Protein AF-A0A2V5TT07-F1 (afdb_monomer_lite)

Secondary structure (DSSP, 8-state):
------HHHHHHHHHHHHHHSSPPPPPHHHHHHHHS-HHHH-HHHHHHHHHHHHHHHHHHHHHHH-TT---SS-EEEEEEE-SS-EEEEEEEEEEEEEETTEEEEEEEEPTTS-SS--EEEEEEEESSS--EEEEEEEEEEETTEEEEEEE--HHHHHHHTT--TTSPPSEEEEEEES----

Structure (mmCIF, N/CA/C/O backbone):
data_AF-A0A2V5TT07-F1
#
_entry.id   AF-A0A2V5TT07-F1
#
loop_
_atom_site.group_PDB
_atom_site.id
_atom_site.type_symbol
_atom_site.label_atom_id
_atom_site.label_alt_id
_atom_site.label_comp_id
_atom_site.label_asym_id
_atom_site.label_entity_id
_atom_site.label_seq_id
_atom_site.pdbx_PDB_ins_code
_atom_site.Cartn_x
_atom_site.Cartn_y
_atom_site.Cartn_z
_atom_site.occupancy
_atom_site.B_iso_or_equiv
_atom_site.auth_seq_id
_atom_site.auth_comp_id
_atom_site.auth_asym_id
_atom_site.auth_atom_id
_atom_site.pdbx_PDB_model_num
ATOM 1 N N . MET A 1 1 ? 51.203 32.113 -45.662 1.00 35.50 1 MET A N 1
ATOM 2 C CA . MET A 1 1 ? 49.917 32.545 -46.247 1.00 35.50 1 MET A CA 1
ATOM 3 C C . MET A 1 1 ? 48.849 31.567 -45.789 1.00 35.50 1 MET A C 1
ATOM 5 O O . MET A 1 1 ? 48.962 30.394 -46.107 1.00 35.50 1 MET A O 1
ATOM 9 N N . SER A 1 2 ? 47.899 32.011 -44.962 1.00 48.16 2 SER A N 1
ATOM 10 C CA . SER A 1 2 ? 46.804 31.166 -44.467 1.00 48.16 2 SER A CA 1
ATOM 11 C C . SER A 1 2 ? 45.729 31.088 -45.548 1.00 48.16 2 SER A C 1
ATOM 13 O O . SER A 1 2 ? 45.030 32.070 -45.802 1.00 48.16 2 SER A O 1
ATOM 15 N N . THR A 1 3 ? 45.654 29.959 -46.250 1.00 61.66 3 THR A N 1
ATOM 16 C CA . THR A 1 3 ? 44.548 29.651 -47.158 1.00 61.66 3 THR A CA 1
ATOM 17 C C . THR A 1 3 ? 43.282 29.544 -46.318 1.00 61.66 3 THR A C 1
ATOM 19 O O . THR A 1 3 ? 43.115 28.591 -45.558 1.00 61.66 3 THR A O 1
ATOM 22 N N . LYS A 1 4 ? 42.417 30.560 -46.400 1.00 67.00 4 LYS A N 1
ATOM 23 C CA . LYS A 1 4 ? 41.115 30.562 -45.729 1.00 67.00 4 LYS A CA 1
ATOM 24 C C . LYS A 1 4 ? 40.263 29.458 -46.351 1.00 67.00 4 LYS A C 1
ATOM 26 O O . LYS A 1 4 ? 39.730 29.646 -47.439 1.00 67.00 4 LYS A O 1
ATOM 31 N N . ILE A 1 5 ? 40.180 28.312 -45.681 1.00 71.50 5 ILE A N 1
ATOM 32 C CA . ILE A 1 5 ? 39.289 27.228 -46.094 1.00 71.50 5 ILE A CA 1
ATOM 33 C C . ILE A 1 5 ? 37.848 27.725 -45.888 1.00 71.50 5 ILE A C 1
ATOM 35 O O . ILE A 1 5 ? 37.525 28.177 -44.782 1.00 71.50 5 ILE A O 1
ATOM 39 N N . PRO A 1 6 ? 36.988 27.695 -46.920 1.00 84.31 6 PRO A N 1
ATOM 40 C CA . PRO A 1 6 ? 35.584 28.055 -46.795 1.00 84.31 6 PRO A CA 1
ATOM 41 C C . PRO A 1 6 ? 34.903 27.189 -45.732 1.00 84.31 6 PRO A C 1
ATOM 43 O O . PRO A 1 6 ? 35.087 25.973 -45.691 1.00 84.31 6 PRO A O 1
ATOM 46 N N . ILE A 1 7 ? 34.076 27.802 -44.884 1.00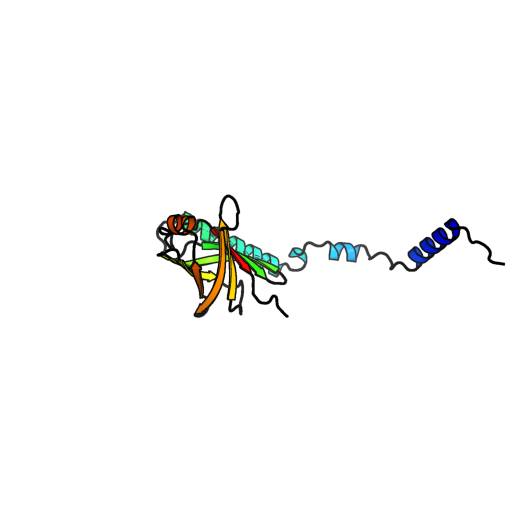 80.12 7 ILE A N 1
ATOM 47 C CA . ILE A 1 7 ? 33.359 27.103 -43.803 1.00 80.12 7 ILE A CA 1
ATOM 48 C C . ILE A 1 7 ? 32.534 25.926 -44.347 1.00 80.12 7 ILE A C 1
ATOM 50 O O . ILE A 1 7 ? 32.465 24.880 -43.710 1.00 80.12 7 ILE A O 1
ATOM 54 N N . GLU A 1 8 ? 31.975 26.046 -45.549 1.00 83.38 8 GLU A N 1
ATOM 55 C CA . GLU A 1 8 ? 31.226 24.968 -46.203 1.00 83.38 8 GLU A CA 1
ATOM 56 C C . GLU A 1 8 ? 32.068 23.721 -46.497 1.00 83.38 8 GLU A C 1
ATOM 58 O O . GLU A 1 8 ? 31.558 22.605 -46.417 1.00 83.38 8 GLU A O 1
ATOM 63 N N . GLU A 1 9 ? 33.349 23.882 -46.831 1.00 83.25 9 GLU A N 1
ATOM 64 C CA . GLU A 1 9 ? 34.254 22.750 -47.058 1.00 83.25 9 GLU A CA 1
ATOM 65 C C . GLU A 1 9 ? 34.639 22.084 -45.735 1.00 83.25 9 GLU A C 1
ATOM 67 O O . GLU A 1 9 ? 34.677 20.857 -45.648 1.00 83.25 9 GLU A O 1
ATOM 72 N N . LEU A 1 10 ? 34.822 22.877 -44.673 1.00 82.56 10 LEU A N 1
ATOM 73 C CA . LEU A 1 10 ? 35.044 22.360 -43.319 1.00 82.56 10 LEU A CA 1
ATOM 74 C C . LEU A 1 10 ? 33.825 21.599 -42.782 1.00 82.56 10 LEU A C 1
ATOM 76 O O . LEU A 1 10 ? 33.984 20.566 -42.129 1.00 82.56 10 LEU A O 1
ATOM 80 N N . LEU A 1 11 ? 32.613 22.085 -43.061 1.00 82.12 11 LEU A N 1
ATOM 81 C CA . LEU A 1 11 ? 31.369 21.414 -42.681 1.00 82.12 11 LEU A CA 1
ATOM 82 C C . LEU A 1 11 ? 31.182 20.107 -43.456 1.00 82.12 11 LEU A C 1
ATOM 84 O O . LEU A 1 11 ? 30.905 19.083 -42.837 1.00 82.12 11 LEU A O 1
ATOM 88 N N . ARG A 1 12 ? 31.417 20.106 -44.775 1.00 86.62 12 ARG A N 1
ATOM 89 C CA . ARG A 1 12 ? 31.370 18.885 -45.598 1.00 86.62 12 ARG A CA 1
ATOM 90 C C . ARG A 1 12 ? 32.372 17.834 -45.126 1.00 86.62 12 ARG A C 1
ATOM 92 O O . ARG A 1 12 ? 32.015 16.669 -44.987 1.00 86.62 12 ARG A O 1
ATOM 99 N N . TRP A 1 13 ? 33.598 18.250 -44.811 1.00 83.25 13 TRP A N 1
ATOM 100 C CA . TRP A 1 13 ? 34.612 17.353 -44.260 1.00 83.25 13 TRP A CA 1
ATOM 101 C C . TRP A 1 13 ? 34.207 16.782 -42.894 1.00 83.25 13 TRP A C 1
ATOM 103 O O . TRP A 1 13 ? 34.366 15.586 -42.656 1.00 83.25 13 TRP A O 1
ATOM 113 N N . ARG A 1 14 ? 33.640 17.610 -42.005 1.00 80.75 14 ARG A N 1
ATOM 114 C CA . ARG A 1 14 ? 33.156 17.157 -40.691 1.00 80.75 14 ARG A CA 1
ATOM 115 C C . ARG A 1 14 ? 32.030 16.135 -40.799 1.00 80.75 14 ARG A C 1
ATOM 117 O O . ARG A 1 14 ? 32.049 15.172 -40.042 1.00 80.75 14 ARG A O 1
ATOM 124 N N . VAL A 1 15 ? 31.085 16.331 -41.717 1.00 85.19 15 VAL A N 1
ATOM 125 C CA . VAL A 1 15 ? 29.976 15.389 -41.938 1.00 85.19 15 VAL A CA 1
ATOM 126 C C . VAL A 1 15 ? 30.499 14.061 -42.473 1.00 85.19 15 VAL A C 1
ATOM 128 O O . VAL A 1 15 ? 30.242 13.032 -41.862 1.00 85.19 15 VAL A O 1
ATOM 131 N N . ALA A 1 16 ? 31.326 14.080 -43.521 1.00 83.88 16 ALA A N 1
ATOM 132 C CA . ALA A 1 16 ? 31.894 12.855 -44.086 1.00 83.88 16 ALA A CA 1
ATOM 133 C C . ALA A 1 16 ? 32.725 12.066 -43.056 1.00 83.88 16 ALA A C 1
ATOM 135 O O . ALA A 1 16 ? 32.676 10.836 -43.000 1.00 83.88 16 ALA A O 1
ATOM 136 N N . LYS A 1 17 ? 33.468 12.775 -42.197 1.00 82.25 17 LYS A N 1
ATOM 137 C CA . LYS A 1 17 ? 34.222 12.155 -41.107 1.00 82.25 17 LYS A CA 1
ATOM 138 C C . LYS A 1 17 ? 33.302 11.560 -40.037 1.00 82.25 17 LYS A C 1
ATOM 140 O O . LYS A 1 17 ? 33.528 10.433 -39.621 1.00 82.25 17 LYS A O 1
ATOM 145 N N . ALA A 1 18 ? 32.247 12.272 -39.645 1.00 78.00 18 ALA A N 1
ATOM 146 C CA . ALA A 1 18 ? 31.260 11.777 -38.686 1.00 78.00 18 ALA A CA 1
ATOM 147 C C . ALA A 1 18 ? 30.495 10.547 -39.205 1.00 78.00 18 ALA A C 1
ATOM 149 O O . ALA A 1 18 ? 30.205 9.646 -38.428 1.00 78.00 18 ALA A O 1
ATOM 150 N N . GLU A 1 19 ? 30.207 10.482 -40.506 1.00 78.00 19 GLU A N 1
ATOM 151 C CA . GLU A 1 19 ? 29.582 9.317 -41.144 1.00 78.00 19 GLU A CA 1
ATOM 152 C C . GLU A 1 19 ? 30.522 8.107 -41.194 1.00 78.00 19 GLU A C 1
ATOM 154 O O . GLU A 1 19 ? 30.081 6.976 -41.011 1.00 78.00 19 GLU A O 1
ATOM 159 N N . THR A 1 20 ? 31.821 8.339 -41.401 1.00 80.06 20 THR A N 1
ATOM 160 C CA . THR A 1 20 ? 32.841 7.275 -41.426 1.00 80.06 20 THR A CA 1
ATOM 161 C 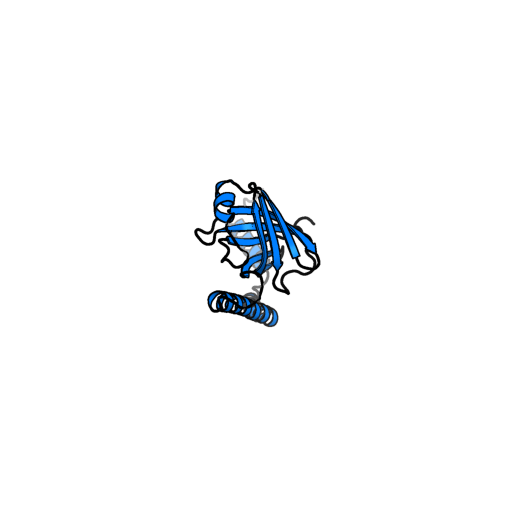C . THR A 1 20 ? 33.150 6.746 -40.023 1.00 80.06 20 THR A C 1
ATOM 163 O O . THR A 1 20 ? 33.367 5.549 -39.848 1.00 80.06 20 THR A O 1
ATOM 166 N N . ASP A 1 21 ? 33.146 7.631 -39.024 1.00 78.31 21 ASP A N 1
ATOM 167 C CA . ASP A 1 21 ? 33.396 7.299 -37.618 1.00 78.31 21 ASP A CA 1
ATOM 168 C C . ASP A 1 21 ? 32.134 6.754 -36.911 1.00 78.31 21 ASP A C 1
ATOM 170 O O . ASP A 1 21 ? 32.204 6.315 -35.758 1.00 78.31 21 ASP A O 1
ATOM 174 N N . ALA A 1 22 ? 30.969 6.771 -37.573 1.00 69.12 22 ALA A N 1
ATOM 175 C CA . ALA A 1 22 ? 29.732 6.254 -37.007 1.00 69.12 22 ALA A CA 1
ATOM 176 C C . ALA A 1 22 ? 29.793 4.721 -36.863 1.00 69.12 22 ALA A C 1
ATOM 178 O O . ALA A 1 22 ? 30.189 4.017 -37.797 1.00 69.12 22 ALA A O 1
ATOM 179 N N . PRO A 1 23 ? 29.363 4.159 -35.717 1.00 73.88 23 PRO A N 1
ATOM 180 C CA . PRO A 1 23 ? 29.245 2.715 -35.587 1.00 73.88 23 PRO A CA 1
ATOM 181 C C . PRO A 1 23 ? 28.252 2.175 -36.631 1.00 73.88 23 PRO A C 1
ATOM 183 O O . PRO A 1 23 ? 27.252 2.836 -36.928 1.00 73.88 23 PRO A O 1
ATOM 186 N N . PRO A 1 24 ? 28.487 0.970 -37.185 1.00 74.31 24 PRO A N 1
ATOM 187 C CA . PRO A 1 24 ? 27.574 0.377 -38.152 1.00 74.31 24 PRO A CA 1
ATOM 188 C C . PRO A 1 24 ? 26.181 0.238 -37.537 1.00 74.31 24 PRO A C 1
ATOM 190 O O . PRO A 1 24 ? 26.048 -0.102 -36.356 1.00 74.31 24 PRO A O 1
ATOM 193 N N . ALA A 1 25 ? 25.147 0.473 -38.350 1.00 68.69 25 ALA A N 1
ATOM 194 C CA . ALA A 1 25 ? 23.768 0.357 -37.897 1.00 68.69 25 AL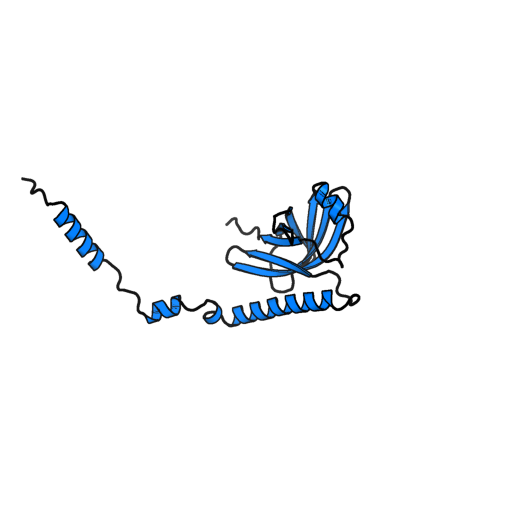A A CA 1
ATOM 195 C C . ALA A 1 25 ? 23.546 -1.019 -37.232 1.00 68.69 25 ALA A C 1
ATOM 197 O O . ALA A 1 25 ? 23.957 -2.048 -37.790 1.00 68.69 25 ALA A O 1
ATOM 198 N N . PRO A 1 26 ? 22.931 -1.068 -36.036 1.00 70.94 26 PRO A N 1
ATOM 199 C CA . PRO A 1 26 ? 22.660 -2.331 -35.368 1.00 70.94 26 PRO A CA 1
ATOM 200 C C . PRO A 1 26 ? 21.807 -3.217 -36.280 1.00 70.94 26 PRO A C 1
ATOM 202 O O . PRO A 1 26 ? 20.886 -2.752 -36.950 1.00 70.94 26 PRO A O 1
ATOM 205 N N . ARG A 1 27 ? 22.127 -4.516 -36.323 1.00 78.81 27 ARG A N 1
ATOM 206 C CA . ARG A 1 27 ? 21.386 -5.486 -37.142 1.00 78.81 27 ARG A CA 1
ATOM 207 C C . ARG A 1 27 ? 19.899 -5.445 -36.780 1.00 78.81 27 ARG A C 1
ATOM 209 O O . ARG A 1 27 ? 19.569 -5.384 -35.599 1.00 78.81 27 ARG A O 1
ATOM 216 N N . ALA A 1 28 ? 19.015 -5.574 -37.772 1.00 74.12 28 ALA A N 1
ATOM 217 C CA . ALA A 1 28 ? 17.563 -5.573 -37.561 1.00 74.12 28 ALA A CA 1
ATOM 218 C C . ALA A 1 28 ? 17.108 -6.582 -36.487 1.00 74.12 28 ALA A C 1
ATOM 220 O O . ALA A 1 28 ? 16.253 -6.261 -35.672 1.00 74.12 28 ALA A O 1
ATOM 221 N N . ALA A 1 29 ? 17.743 -7.757 -36.410 1.00 73.38 29 ALA A N 1
ATOM 222 C CA . ALA A 1 29 ? 17.493 -8.740 -35.352 1.00 73.38 29 ALA A CA 1
ATOM 223 C C . ALA A 1 29 ? 17.769 -8.192 -33.938 1.00 73.38 29 ALA A C 1
ATOM 225 O O . ALA A 1 29 ? 16.982 -8.420 -33.030 1.00 73.38 29 ALA A O 1
ATOM 226 N N . ARG A 1 30 ? 18.835 -7.398 -33.771 1.00 71.06 30 ARG A N 1
ATOM 227 C CA . ARG A 1 30 ? 19.184 -6.755 -32.497 1.00 71.06 30 ARG A CA 1
ATOM 228 C C . ARG A 1 30 ? 18.187 -5.654 -32.131 1.00 71.06 30 ARG A C 1
ATOM 230 O O . ARG A 1 30 ? 17.858 -5.499 -30.965 1.00 71.06 30 ARG A O 1
ATOM 237 N N . LEU A 1 31 ? 17.683 -4.915 -33.121 1.00 74.38 31 LEU A N 1
ATOM 238 C CA . LEU A 1 31 ? 16.614 -3.933 -32.908 1.00 74.38 31 LEU A CA 1
ATOM 239 C C . LEU A 1 31 ? 15.304 -4.611 -32.492 1.00 74.38 31 LEU A C 1
ATOM 241 O O . LEU A 1 31 ? 14.623 -4.110 -31.606 1.00 74.38 31 LEU A O 1
ATOM 245 N N . LEU A 1 32 ? 14.979 -5.761 -33.087 1.00 74.19 32 LEU A N 1
ATOM 246 C CA . LEU A 1 32 ? 13.802 -6.548 -32.720 1.00 74.19 32 LEU A CA 1
ATOM 247 C C . LEU A 1 32 ? 13.924 -7.146 -31.317 1.00 74.19 32 LEU A C 1
ATOM 249 O O . LEU A 1 32 ? 12.956 -7.093 -30.574 1.00 74.19 32 LEU A O 1
ATOM 253 N N . GLU A 1 33 ? 15.092 -7.664 -30.932 1.00 71.88 33 GLU A N 1
ATOM 254 C CA . GLU A 1 33 ? 15.351 -8.135 -29.563 1.00 71.88 33 GLU A CA 1
ATOM 255 C C . GLU A 1 33 ? 15.224 -7.008 -28.532 1.00 71.88 33 GLU A C 1
ATOM 257 O O . GLU A 1 33 ? 14.600 -7.205 -27.495 1.00 71.88 33 GLU A O 1
ATOM 262 N N . MET A 1 34 ? 15.747 -5.815 -28.832 1.00 69.44 34 MET A N 1
ATOM 263 C CA . MET A 1 34 ? 15.610 -4.637 -27.964 1.00 69.44 34 MET A CA 1
ATOM 264 C C . MET A 1 34 ? 14.179 -4.090 -27.901 1.00 69.44 34 MET A C 1
ATOM 266 O O . MET A 1 34 ? 13.822 -3.432 -26.929 1.00 69.44 34 MET A O 1
ATOM 270 N N . ALA A 1 35 ? 13.379 -4.330 -28.941 1.00 74.31 35 ALA A N 1
ATOM 271 C CA . ALA A 1 35 ? 11.989 -3.897 -29.020 1.00 74.31 35 ALA A CA 1
ATOM 272 C C . ALA A 1 35 ? 11.006 -4.934 -28.464 1.00 74.31 35 ALA A C 1
ATOM 274 O O . ALA A 1 35 ? 9.807 -4.646 -28.405 1.00 74.31 35 ALA A O 1
ATOM 275 N N . ARG A 1 36 ? 11.473 -6.132 -28.079 1.00 77.19 36 ARG A N 1
ATOM 276 C CA . ARG A 1 36 ? 10.588 -7.117 -27.464 1.00 77.19 36 ARG A CA 1
ATOM 277 C C . ARG A 1 36 ? 10.031 -6.548 -26.168 1.00 77.19 36 ARG A C 1
ATOM 279 O O . ARG A 1 36 ? 10.792 -6.008 -25.360 1.00 77.19 36 ARG A O 1
ATOM 286 N N . PRO A 1 37 ? 8.720 -6.678 -25.941 1.00 77.12 37 PRO A N 1
ATOM 287 C CA . PRO A 1 37 ? 8.159 -6.330 -24.657 1.00 77.12 37 PRO A CA 1
ATOM 288 C C . PRO A 1 37 ? 8.844 -7.103 -23.533 1.00 77.12 37 PRO A C 1
ATOM 290 O O . PRO A 1 37 ? 9.173 -8.281 -23.683 1.00 77.12 37 PRO A O 1
ATOM 293 N N . TRP A 1 38 ? 9.020 -6.460 -22.381 1.00 78.44 38 TRP A N 1
ATOM 294 C CA . TRP A 1 38 ? 9.729 -7.056 -21.247 1.00 78.44 38 TRP A CA 1
ATOM 295 C C . TRP A 1 38 ? 9.124 -8.400 -20.801 1.00 78.44 38 TRP A C 1
ATOM 297 O O . TRP A 1 38 ? 9.852 -9.278 -20.347 1.00 78.44 38 TRP A O 1
ATOM 307 N N . TRP A 1 39 ? 7.811 -8.595 -20.974 1.00 75.56 39 TRP A N 1
ATOM 308 C CA . TRP A 1 39 ? 7.120 -9.836 -20.612 1.00 75.56 39 TRP A CA 1
ATOM 309 C C . TRP A 1 39 ? 7.473 -11.022 -21.518 1.00 75.56 39 TRP A C 1
ATOM 311 O O . TRP A 1 39 ? 7.342 -12.165 -21.095 1.00 75.56 39 TRP A O 1
ATOM 321 N N . GLU A 1 40 ? 7.946 -10.780 -22.744 1.00 80.75 40 GLU A N 1
ATOM 322 C CA . GLU A 1 40 ? 8.500 -11.831 -23.610 1.00 80.75 40 GLU A CA 1
ATOM 323 C C . GLU A 1 40 ? 9.951 -12.167 -23.246 1.00 80.75 40 GLU A C 1
ATOM 325 O O . GLU A 1 40 ? 10.428 -13.262 -23.540 1.00 80.75 40 GLU A O 1
ATOM 330 N N . ILE A 1 41 ? 10.657 -11.218 -22.625 1.00 80.75 41 ILE A N 1
ATOM 331 C CA . ILE A 1 41 ? 12.038 -11.381 -22.161 1.00 80.75 41 ILE A CA 1
ATOM 332 C C . ILE A 1 41 ? 12.063 -12.139 -20.823 1.00 80.75 41 ILE A C 1
ATOM 334 O O . ILE A 1 41 ? 12.953 -12.960 -20.607 1.00 80.75 41 ILE A O 1
ATOM 338 N N . TRP A 1 42 ? 11.070 -11.910 -19.953 1.00 78.50 42 TRP A N 1
ATOM 339 C CA . TRP A 1 42 ? 10.932 -12.560 -18.642 1.00 78.50 42 TRP A CA 1
ATOM 340 C C . TRP A 1 42 ? 9.506 -13.091 -18.397 1.00 78.50 42 TRP A C 1
ATOM 342 O O . TRP A 1 42 ? 8.753 -12.512 -17.602 1.00 78.50 42 TRP A O 1
ATOM 352 N N . PRO A 1 43 ? 9.116 -14.195 -19.057 1.00 79.88 43 PRO A N 1
ATOM 353 C CA . PRO A 1 43 ? 7.757 -14.727 -18.982 1.00 79.88 43 PRO A CA 1
ATOM 354 C C . PRO A 1 43 ? 7.379 -15.227 -17.583 1.00 79.88 43 PRO A C 1
ATOM 356 O O . PRO A 1 43 ? 6.241 -15.038 -17.161 1.00 79.88 43 PRO A O 1
ATOM 359 N N . GLU A 1 44 ? 8.317 -15.790 -16.817 1.00 77.88 44 GLU A N 1
ATOM 360 C CA . GLU A 1 44 ? 8.054 -16.256 -15.449 1.00 77.88 44 GLU A CA 1
ATOM 361 C C . GLU A 1 44 ? 7.760 -15.082 -14.508 1.00 77.88 44 GLU A C 1
ATOM 363 O O . GLU A 1 44 ? 6.866 -15.161 -13.662 1.00 77.88 44 GLU A O 1
ATOM 368 N N . ARG A 1 45 ? 8.473 -13.957 -14.682 1.00 72.44 45 ARG A N 1
ATOM 369 C CA . ARG A 1 45 ? 8.186 -12.722 -13.938 1.00 72.44 45 ARG A CA 1
ATOM 370 C C . ARG A 1 45 ? 6.795 -12.214 -14.282 1.00 72.44 45 ARG A C 1
ATOM 372 O O . ARG A 1 45 ? 6.015 -11.947 -13.374 1.00 72.44 45 ARG A O 1
ATOM 379 N N . PHE A 1 46 ? 6.465 -12.122 -15.570 1.00 74.62 46 PHE A N 1
ATOM 380 C CA . PHE A 1 46 ? 5.137 -11.697 -16.008 1.00 74.62 46 PHE A CA 1
ATOM 381 C C . PHE A 1 46 ? 4.029 -12.591 -15.436 1.00 74.62 46 PHE A C 1
ATOM 383 O O . PHE A 1 46 ? 3.057 -12.079 -14.885 1.00 74.62 46 PHE A O 1
ATOM 390 N N . GLN A 1 47 ? 4.202 -13.914 -15.480 1.00 76.00 47 GLN A N 1
ATOM 391 C CA . GLN A 1 47 ? 3.251 -14.852 -14.889 1.00 76.00 47 GLN A CA 1
ATOM 392 C C . GLN A 1 47 ? 3.088 -14.624 -13.378 1.00 76.00 47 GLN A C 1
ATOM 394 O O . GLN A 1 47 ? 1.958 -14.549 -12.898 1.00 76.00 47 GLN A O 1
ATOM 399 N N . SER A 1 48 ? 4.183 -14.413 -12.639 1.00 72.94 48 SER A N 1
ATOM 400 C CA . SER A 1 48 ? 4.125 -14.074 -11.209 1.00 72.94 48 SER A CA 1
ATOM 401 C C . SER A 1 48 ? 3.363 -12.770 -10.934 1.00 72.94 48 SER A C 1
ATOM 403 O O . SER A 1 48 ? 2.619 -12.687 -9.955 1.00 72.94 48 SER A O 1
ATOM 405 N N . PHE A 1 49 ? 3.512 -11.750 -11.787 1.00 69.81 49 PHE A N 1
ATOM 406 C CA . PHE A 1 49 ? 2.731 -10.511 -11.690 1.00 69.81 49 PHE A CA 1
ATOM 407 C C . PHE A 1 49 ? 1.240 -10.760 -11.936 1.00 69.81 49 PHE A C 1
ATOM 409 O O . PHE A 1 49 ? 0.405 -10.290 -11.164 1.00 69.81 49 PHE A O 1
ATOM 416 N N . VAL A 1 50 ? 0.898 -11.532 -12.970 1.00 74.50 50 VAL A N 1
ATOM 417 C CA . VAL A 1 50 ? -0.494 -11.867 -13.309 1.00 74.50 50 VAL A CA 1
ATOM 418 C C . VAL A 1 50 ? -1.166 -12.662 -12.188 1.00 74.50 50 VAL A C 1
ATOM 420 O O . VAL A 1 50 ? -2.278 -12.322 -11.786 1.00 74.50 50 VAL A O 1
ATOM 423 N N . GLU A 1 51 ? -0.499 -13.682 -11.645 1.00 74.06 51 GLU A N 1
ATOM 424 C CA . GLU A 1 51 ? -1.015 -14.492 -10.532 1.00 74.06 51 GLU A CA 1
ATOM 425 C C . GLU A 1 51 ? -1.281 -13.635 -9.288 1.00 74.06 51 GLU A C 1
ATOM 427 O O . GLU A 1 51 ? -2.322 -13.765 -8.641 1.00 74.06 51 GLU A O 1
ATOM 432 N N . ARG A 1 52 ? -0.379 -12.696 -8.994 1.00 68.75 52 ARG A N 1
ATOM 433 C CA . ARG A 1 52 ? -0.493 -11.774 -7.859 1.00 68.75 52 ARG A CA 1
ATOM 434 C C . ARG A 1 52 ? -1.634 -10.777 -8.033 1.00 68.75 52 ARG A C 1
ATOM 436 O O . ARG A 1 52 ? -2.455 -10.637 -7.130 1.00 68.75 52 ARG A O 1
ATOM 443 N N . LEU A 1 53 ? -1.737 -10.137 -9.199 1.00 68.88 53 LEU A N 1
ATOM 444 C CA . LEU A 1 53 ? -2.839 -9.224 -9.526 1.00 68.88 53 LEU A CA 1
ATOM 445 C C . LEU A 1 53 ? -4.194 -9.945 -9.507 1.00 68.88 53 LEU A C 1
ATOM 447 O O . LEU A 1 53 ? -5.172 -9.414 -8.976 1.00 68.88 53 LEU A O 1
ATOM 451 N N . GLY A 1 54 ? -4.243 -11.178 -10.016 1.00 65.38 54 GLY A N 1
ATOM 452 C CA . GLY A 1 54 ? -5.417 -12.042 -9.917 1.00 65.38 54 GLY A CA 1
ATOM 453 C C . GLY A 1 54 ? -5.791 -12.344 -8.464 1.00 65.38 54 GLY A C 1
ATOM 454 O O . GLY A 1 54 ? -6.951 -12.192 -8.082 1.00 65.38 54 GLY A O 1
ATOM 455 N N . GLY A 1 55 ? -4.810 -12.689 -7.625 1.00 65.69 55 GLY A N 1
ATOM 456 C CA . GLY A 1 55 ? -5.007 -12.920 -6.191 1.00 65.69 55 GLY A CA 1
ATOM 457 C C . GLY A 1 55 ? -5.588 -11.707 -5.459 1.00 65.69 55 GLY A C 1
ATOM 458 O O . GLY A 1 55 ? -6.502 -11.857 -4.647 1.00 65.69 55 GLY A O 1
ATOM 459 N N . ILE A 1 56 ? -5.130 -10.500 -5.802 1.00 64.75 56 ILE A N 1
ATOM 460 C CA . ILE A 1 56 ? -5.652 -9.241 -5.256 1.00 64.75 56 ILE A CA 1
ATOM 461 C C . ILE A 1 56 ? -7.122 -9.058 -5.647 1.00 64.75 56 ILE A C 1
ATOM 463 O O . ILE A 1 56 ? -7.961 -8.830 -4.775 1.00 64.75 56 ILE A O 1
ATOM 467 N N . GLN A 1 57 ? -7.467 -9.210 -6.930 1.00 61.81 57 GLN A N 1
ATOM 468 C CA . GLN A 1 57 ? -8.853 -9.077 -7.400 1.00 61.81 57 GLN A CA 1
ATOM 469 C C . GLN A 1 57 ? -9.790 -10.096 -6.747 1.00 61.81 57 GLN A C 1
ATOM 471 O O . GLN A 1 57 ? -10.905 -9.748 -6.361 1.00 61.81 57 GLN A O 1
ATOM 476 N N . VAL A 1 58 ? -9.330 -11.335 -6.569 1.00 61.69 58 VAL A N 1
ATOM 477 C CA . VAL A 1 58 ? -10.079 -12.390 -5.880 1.00 61.69 58 VAL A CA 1
ATOM 478 C C . VAL A 1 58 ? -10.261 -12.046 -4.398 1.00 61.69 58 VAL A C 1
ATOM 480 O O . VAL A 1 58 ? -11.375 -12.139 -3.885 1.00 61.69 58 VAL A O 1
ATOM 483 N N . ALA A 1 59 ? -9.217 -11.571 -3.712 1.00 59.84 59 ALA A N 1
ATOM 484 C CA . ALA A 1 59 ? -9.308 -11.135 -2.318 1.00 59.84 59 ALA A CA 1
ATOM 485 C C . ALA A 1 59 ? -10.285 -9.959 -2.135 1.00 59.84 59 ALA A C 1
ATOM 487 O O . ALA A 1 59 ? -11.079 -9.975 -1.194 1.00 59.84 59 ALA A O 1
ATOM 488 N N . TYR A 1 60 ? -10.278 -8.981 -3.047 1.00 59.94 60 TYR A N 1
ATOM 489 C CA . TYR A 1 60 ? -11.271 -7.901 -3.080 1.00 59.94 60 TYR A CA 1
ATOM 490 C C . TYR A 1 60 ? -12.681 -8.416 -3.358 1.00 59.94 60 TYR A C 1
ATOM 492 O O . TYR A 1 60 ? -13.617 -8.025 -2.665 1.00 59.94 60 TYR A O 1
ATOM 500 N N . GLY A 1 61 ? -12.839 -9.297 -4.348 1.00 57.75 61 GLY A N 1
ATOM 501 C CA . GLY A 1 61 ? -14.123 -9.890 -4.708 1.00 57.75 61 GLY A CA 1
ATOM 502 C C . GLY A 1 61 ? -14.751 -10.647 -3.540 1.00 57.75 61 GLY A C 1
ATOM 503 O O . GLY A 1 61 ? -15.917 -10.426 -3.230 1.00 57.75 61 GLY A O 1
ATOM 504 N N . HIS A 1 62 ? -13.967 -11.460 -2.828 1.00 56.75 62 HIS A N 1
ATOM 505 C CA . HIS A 1 62 ? -14.434 -12.163 -1.632 1.00 56.75 62 HIS A CA 1
ATOM 506 C C . HIS A 1 62 ? -14.743 -11.216 -0.467 1.00 56.75 62 HIS A C 1
ATOM 508 O O . HIS A 1 62 ? -15.781 -11.379 0.170 1.00 56.75 62 HIS A O 1
ATOM 514 N N . ALA A 1 63 ? -13.908 -10.200 -0.217 1.00 56.84 63 ALA A N 1
ATOM 515 C CA . ALA A 1 63 ? -14.177 -9.198 0.821 1.00 56.84 63 ALA A CA 1
ATOM 516 C C . ALA A 1 63 ? -15.468 -8.399 0.554 1.00 56.84 63 ALA A C 1
ATOM 518 O O . ALA A 1 63 ? -16.156 -8.005 1.491 1.00 56.84 63 ALA A O 1
ATOM 519 N N . MET A 1 64 ? -15.816 -8.178 -0.717 1.00 58.91 64 MET A N 1
ATOM 520 C CA . MET A 1 64 ? -17.061 -7.515 -1.119 1.00 58.91 64 MET A CA 1
ATOM 521 C C . MET A 1 64 ? -18.279 -8.454 -1.106 1.00 58.91 64 MET A C 1
ATOM 523 O O . MET A 1 64 ? -19.397 -7.986 -0.899 1.00 58.91 64 MET A O 1
ATOM 527 N N . ALA A 1 65 ? -18.087 -9.753 -1.359 1.00 58.59 65 ALA A N 1
ATOM 528 C CA . ALA A 1 65 ? -19.171 -10.722 -1.528 1.00 58.59 65 ALA A CA 1
ATOM 529 C C . ALA A 1 65 ? -19.610 -11.417 -0.227 1.00 58.59 65 ALA A C 1
ATOM 531 O O . ALA A 1 65 ? -20.762 -11.842 -0.138 1.00 58.59 65 ALA A O 1
ATOM 532 N N . GLU A 1 66 ? -18.736 -11.534 0.779 1.00 52.66 66 GLU A N 1
ATOM 533 C CA . GLU A 1 66 ? -19.037 -12.265 2.015 1.00 52.66 66 GLU A CA 1
ATOM 534 C C . GLU A 1 66 ? -18.905 -11.386 3.273 1.00 52.66 66 GLU A C 1
ATOM 536 O O . GLU A 1 66 ? -17.800 -11.194 3.781 1.00 52.66 66 GLU A O 1
ATOM 541 N N . PRO A 1 67 ? -20.024 -10.914 3.859 1.00 50.75 67 PRO A N 1
ATOM 542 C CA . PRO A 1 67 ? -20.023 -10.054 5.049 1.00 50.75 67 PRO A CA 1
ATOM 543 C C . PRO A 1 67 ? -19.547 -10.706 6.366 1.00 50.75 67 PRO A C 1
ATOM 545 O O . PRO A 1 67 ? -19.835 -10.168 7.433 1.00 50.75 67 PRO A O 1
ATOM 548 N N . GLY A 1 68 ? -18.884 -11.868 6.352 1.00 51.97 68 GLY A N 1
ATOM 549 C CA . GLY A 1 68 ? -18.687 -12.640 7.587 1.00 51.97 68 GLY A CA 1
ATOM 550 C C . GLY A 1 68 ? -17.578 -13.690 7.633 1.00 51.97 68 GLY A C 1
ATOM 551 O O . GLY A 1 68 ? -17.479 -14.363 8.658 1.00 51.97 68 GLY A O 1
ATOM 552 N N . GLN A 1 69 ? -16.740 -13.862 6.603 1.00 47.47 69 GLN A N 1
ATOM 553 C CA . GLN A 1 69 ? -15.647 -14.841 6.678 1.00 47.47 69 GLN A CA 1
ATOM 554 C C . GLN A 1 69 ? -14.338 -14.261 7.231 1.00 47.47 69 GLN A C 1
ATOM 556 O O . GLN A 1 69 ? -13.839 -13.214 6.826 1.00 47.47 69 GLN A O 1
ATOM 561 N N . ALA A 1 70 ? -13.792 -15.009 8.190 1.00 45.75 70 ALA A N 1
ATOM 562 C CA . ALA A 1 70 ? -12.697 -14.688 9.092 1.00 45.75 70 ALA A CA 1
ATOM 563 C C . ALA A 1 70 ? -11.317 -14.616 8.414 1.00 45.75 70 ALA A C 1
ATOM 565 O O . ALA A 1 70 ? -10.458 -15.475 8.607 1.00 45.75 70 ALA A O 1
ATOM 566 N N . ARG A 1 71 ? -11.068 -13.547 7.659 1.00 53.75 71 ARG A N 1
ATOM 567 C CA . ARG A 1 71 ? -9.713 -13.020 7.458 1.00 53.75 71 ARG A CA 1
ATOM 568 C C . ARG A 1 71 ? -9.715 -11.592 7.988 1.00 53.75 71 ARG A C 1
ATOM 570 O O . ARG A 1 71 ? -10.422 -10.738 7.468 1.00 53.75 71 ARG A O 1
ATOM 577 N N . THR A 1 72 ? -9.007 -11.348 9.086 1.00 57.66 72 THR A N 1
ATOM 578 C CA . THR A 1 72 ? -8.942 -10.021 9.711 1.00 57.66 72 THR A CA 1
ATOM 579 C C . THR A 1 72 ? -8.261 -9.037 8.760 1.00 57.66 72 THR A C 1
ATOM 581 O O . THR A 1 72 ? -7.112 -9.261 8.384 1.00 57.66 72 THR A O 1
ATOM 584 N N . GLY A 1 73 ? -8.967 -7.968 8.380 1.00 62.62 73 GLY A N 1
ATOM 585 C CA . GLY A 1 73 ? -8.427 -6.887 7.550 1.00 62.62 73 GLY A CA 1
ATOM 586 C C . GLY A 1 73 ? -8.978 -6.839 6.138 1.00 62.62 73 GLY A C 1
ATOM 587 O O . GLY A 1 73 ? -8.763 -7.763 5.352 1.00 62.62 73 GLY A O 1
ATOM 588 N N . HIS A 1 74 ? -9.621 -5.725 5.784 1.00 70.81 74 HIS A N 1
ATOM 589 C CA . HIS A 1 74 ? -9.911 -5.423 4.388 1.00 70.81 74 HIS A CA 1
ATOM 590 C C . HIS A 1 74 ? -8.584 -5.236 3.626 1.00 70.81 74 HIS A C 1
ATOM 592 O O . HIS A 1 74 ? -7.719 -4.495 4.107 1.00 70.81 74 HIS A O 1
ATOM 598 N N . PRO A 1 75 ? -8.385 -5.876 2.456 1.00 78.69 75 PRO A N 1
ATOM 599 C CA . PRO A 1 75 ? -7.188 -5.636 1.659 1.00 78.69 75 PRO A CA 1
ATOM 600 C C . PRO A 1 75 ? -7.144 -4.170 1.212 1.00 78.69 75 PRO A C 1
ATOM 602 O O . PRO A 1 75 ? -8.169 -3.593 0.825 1.00 78.69 75 PRO A O 1
ATOM 605 N N . VAL A 1 76 ? -5.961 -3.562 1.248 1.00 82.31 76 VAL A N 1
ATOM 606 C CA . VAL A 1 76 ? -5.719 -2.173 0.828 1.00 82.31 76 VAL A CA 1
ATOM 607 C C . VAL A 1 76 ? -4.759 -2.167 -0.359 1.00 82.31 76 VAL A C 1
ATOM 609 O O . VAL A 1 76 ? -3.694 -2.786 -0.251 1.00 82.31 76 VAL A O 1
ATOM 612 N N . PRO A 1 77 ? -5.080 -1.478 -1.474 1.00 81.69 77 PRO A N 1
ATOM 613 C CA . PRO A 1 77 ? -4.213 -1.482 -2.640 1.00 81.69 77 PRO A CA 1
ATOM 614 C C . PRO A 1 77 ? -2.912 -0.792 -2.266 1.00 81.69 77 PRO A C 1
ATOM 616 O O . PRO A 1 77 ? -2.923 0.233 -1.577 1.00 81.69 77 PRO A O 1
ATOM 619 N N . THR A 1 78 ? -1.796 -1.376 -2.675 1.00 83.12 78 THR A N 1
ATOM 620 C CA . THR A 1 78 ? -0.482 -0.905 -2.259 1.00 83.12 78 THR A CA 1
ATOM 621 C C . THR A 1 78 ? 0.494 -0.953 -3.419 1.00 83.12 78 THR A C 1
ATOM 623 O O . THR A 1 78 ? 0.633 -1.982 -4.068 1.00 83.12 78 THR A O 1
ATOM 626 N N . LEU A 1 79 ? 1.187 0.154 -3.658 1.00 81.88 79 LEU A N 1
ATOM 627 C CA . LEU A 1 79 ? 2.328 0.209 -4.562 1.00 81.88 79 LEU A CA 1
ATOM 628 C C . LEU A 1 79 ? 3.606 0.220 -3.726 1.00 81.88 79 LEU A C 1
ATOM 630 O O . LEU A 1 79 ? 3.734 1.036 -2.817 1.00 81.88 79 LEU A O 1
ATOM 634 N N . ILE A 1 80 ? 4.550 -0.658 -4.032 1.00 84.31 80 ILE A N 1
ATOM 635 C CA . ILE A 1 80 ? 5.893 -0.629 -3.459 1.00 84.31 80 ILE A CA 1
ATOM 636 C C . ILE A 1 80 ? 6.841 -0.092 -4.522 1.00 84.31 80 ILE A C 1
ATOM 638 O O . ILE A 1 80 ? 6.926 -0.638 -5.616 1.00 84.31 80 ILE A O 1
ATOM 642 N N . VAL A 1 81 ? 7.553 0.975 -4.195 1.00 81.31 81 VAL A N 1
ATOM 643 C CA . VAL A 1 81 ? 8.561 1.596 -5.048 1.00 81.31 81 VAL A CA 1
ATOM 644 C C . VAL A 1 81 ? 9.931 1.240 -4.478 1.00 81.31 81 VAL A C 1
ATOM 646 O O . VAL A 1 81 ? 10.314 1.699 -3.397 1.00 81.31 81 VAL A O 1
ATOM 649 N N . CYS A 1 82 ? 10.660 0.392 -5.199 1.00 73.25 82 CYS A N 1
ATOM 650 C CA . CYS A 1 82 ? 12.054 0.056 -4.927 1.00 73.25 82 CYS A CA 1
ATOM 651 C C . CYS A 1 82 ? 12.961 0.707 -5.982 1.00 73.25 82 CYS A C 1
ATOM 653 O O . CYS A 1 82 ? 12.508 1.043 -7.072 1.00 73.25 82 CYS A O 1
ATOM 655 N N . ALA A 1 83 ? 14.261 0.829 -5.692 1.00 65.56 83 ALA A N 1
ATOM 656 C CA . ALA A 1 83 ? 15.230 1.529 -6.547 1.00 65.56 83 ALA A CA 1
ATOM 657 C C . ALA A 1 83 ? 15.279 1.056 -8.018 1.00 65.56 83 ALA A C 1
ATOM 659 O O . ALA A 1 83 ? 15.729 1.795 -8.890 1.00 65.56 83 ALA A O 1
ATOM 660 N N . VAL A 1 84 ? 14.844 -0.176 -8.303 1.00 66.00 84 VAL A N 1
ATOM 661 C CA . VAL A 1 84 ? 14.940 -0.792 -9.637 1.00 66.00 84 VAL A CA 1
ATOM 662 C C . VAL A 1 84 ? 13.568 -1.136 -10.228 1.00 66.00 84 VAL A C 1
ATOM 664 O O . VAL A 1 84 ? 13.451 -1.263 -11.444 1.00 66.00 84 VAL A O 1
ATOM 667 N N . GLU A 1 85 ? 12.528 -1.285 -9.401 1.00 71.31 85 GLU A N 1
ATOM 668 C CA . GLU A 1 85 ? 11.217 -1.788 -9.829 1.00 71.31 85 GLU A CA 1
ATOM 669 C C . GLU A 1 85 ? 10.077 -1.182 -8.992 1.00 71.31 85 GLU A C 1
ATOM 671 O O . GLU A 1 85 ? 10.199 -0.985 -7.780 1.00 71.31 85 GLU A O 1
ATOM 676 N N . GLU A 1 86 ? 8.947 -0.928 -9.654 1.00 78.19 86 GLU A N 1
ATOM 677 C CA . GLU A 1 86 ? 7.661 -0.644 -9.020 1.00 78.19 86 GLU A CA 1
ATOM 678 C C . GLU A 1 86 ? 6.831 -1.929 -8.966 1.00 78.19 86 GLU A C 1
ATOM 680 O O . GLU A 1 86 ? 6.731 -2.670 -9.948 1.00 78.19 86 GLU A O 1
ATOM 685 N N . LEU A 1 87 ? 6.236 -2.202 -7.809 1.00 79.44 87 LEU A N 1
ATOM 686 C CA . LEU A 1 87 ? 5.528 -3.439 -7.531 1.00 79.44 87 LEU A CA 1
ATOM 687 C C . LEU A 1 87 ? 4.136 -3.163 -6.963 1.00 79.44 87 LEU A C 1
ATOM 689 O O . LEU A 1 87 ? 3.985 -2.743 -5.816 1.00 79.44 87 LEU A O 1
ATOM 693 N N . GLU A 1 88 ? 3.106 -3.474 -7.745 1.00 82.25 88 GLU A N 1
ATOM 694 C CA . GLU A 1 88 ? 1.719 -3.449 -7.279 1.00 82.25 88 GLU A CA 1
ATOM 695 C C . GLU A 1 88 ? 1.389 -4.696 -6.442 1.00 82.25 88 GLU A C 1
ATOM 697 O O . GLU A 1 88 ? 1.678 -5.836 -6.818 1.00 82.25 88 GLU A O 1
ATOM 702 N N . THR A 1 89 ? 0.781 -4.474 -5.278 1.00 82.81 89 THR A N 1
ATOM 703 C CA . THR A 1 89 ? 0.392 -5.502 -4.310 1.00 82.81 89 THR A CA 1
ATOM 704 C C . THR A 1 89 ? -0.815 -5.054 -3.464 1.00 82.81 89 THR A C 1
ATOM 706 O O . THR A 1 89 ? -1.466 -4.043 -3.740 1.00 82.81 89 THR A O 1
ATOM 709 N N . SER A 1 90 ? -1.140 -5.808 -2.414 1.00 83.38 90 SER A N 1
ATOM 710 C CA . SER A 1 90 ? -2.059 -5.381 -1.362 1.00 83.38 90 SER A CA 1
ATOM 711 C C . SER A 1 90 ? -1.438 -5.547 0.024 1.00 83.38 90 SER A C 1
ATOM 713 O O . SER A 1 90 ? -0.556 -6.384 0.228 1.00 83.38 90 SER A O 1
ATOM 715 N N . VAL A 1 91 ? -1.908 -4.750 0.982 1.00 87.06 91 VAL A N 1
ATOM 716 C CA . VAL A 1 91 ? -1.648 -4.986 2.406 1.00 87.06 91 VAL A CA 1
ATOM 717 C C . VAL A 1 91 ? -2.917 -5.421 3.111 1.00 87.06 91 VAL A C 1
ATOM 719 O O . VAL A 1 91 ? -4.022 -5.002 2.760 1.00 87.06 91 VAL A O 1
ATOM 722 N N . ARG A 1 92 ? -2.754 -6.225 4.157 1.00 86.06 92 ARG A N 1
ATOM 723 C CA . ARG A 1 92 ? -3.816 -6.538 5.110 1.00 86.06 92 ARG A CA 1
ATOM 724 C C . ARG A 1 92 ? -3.652 -5.637 6.317 1.00 86.06 92 ARG A C 1
ATOM 726 O O . ARG A 1 92 ? -2.652 -5.735 7.023 1.00 86.06 92 ARG A O 1
ATOM 733 N N . VAL A 1 93 ? -4.625 -4.763 6.557 1.00 88.69 93 VAL A N 1
ATOM 734 C CA . VAL A 1 93 ? -4.673 -3.991 7.803 1.00 88.69 93 VAL A CA 1
ATOM 735 C C . VAL A 1 93 ? -5.029 -4.950 8.932 1.00 88.69 93 VAL A C 1
ATOM 737 O O . VAL A 1 93 ? -6.056 -5.611 8.882 1.00 88.69 93 VAL A O 1
ATOM 740 N N . LEU A 1 94 ? -4.180 -5.037 9.947 1.00 88.19 94 LEU A N 1
ATOM 741 C CA . LEU A 1 94 ? -4.389 -5.890 11.118 1.00 88.19 94 LEU A CA 1
ATOM 742 C C . LEU A 1 94 ? -4.997 -5.098 12.275 1.00 88.19 94 LEU A C 1
ATOM 744 O O . LEU A 1 94 ? -5.769 -5.622 13.074 1.00 88.19 94 LEU A O 1
ATOM 748 N N . TYR A 1 95 ? -4.654 -3.815 12.355 1.00 90.44 95 TYR A N 1
ATOM 749 C CA . TYR A 1 95 ? -5.107 -2.914 13.400 1.00 90.44 95 TYR A CA 1
ATOM 750 C C . TYR A 1 95 ? -5.120 -1.485 12.874 1.00 90.44 95 TYR A C 1
ATOM 752 O O . TYR A 1 95 ? -4.154 -1.051 12.252 1.00 90.44 95 TYR A O 1
ATOM 760 N N . ILE A 1 96 ? -6.190 -0.751 13.163 1.00 93.12 96 ILE A N 1
ATOM 761 C CA . ILE A 1 96 ? -6.279 0.691 12.961 1.00 93.12 96 ILE A CA 1
ATOM 762 C C . ILE A 1 96 ? -6.923 1.298 14.201 1.00 93.12 96 ILE A C 1
ATOM 764 O O . ILE A 1 96 ? -7.927 0.792 14.703 1.00 93.12 96 ILE A O 1
ATOM 768 N N . ASN A 1 97 ? -6.323 2.360 14.720 1.00 94.00 97 ASN A N 1
ATOM 769 C CA . ASN A 1 97 ? -6.900 3.160 15.783 1.00 94.00 97 ASN A CA 1
ATOM 770 C C . ASN A 1 97 ? -6.496 4.612 15.581 1.00 94.00 97 ASN A C 1
ATOM 772 O O . ASN A 1 97 ? -5.311 4.915 15.434 1.00 94.00 97 ASN A O 1
ATOM 776 N N . VAL A 1 98 ? -7.487 5.492 15.606 1.00 94.75 98 VAL A N 1
ATOM 777 C CA . VAL A 1 98 ? -7.291 6.932 15.546 1.00 94.75 98 VAL A CA 1
ATOM 778 C C . VAL A 1 98 ? -7.868 7.520 16.820 1.00 94.75 98 VAL A C 1
ATOM 780 O O . VAL A 1 98 ? -9.069 7.432 17.052 1.00 94.75 98 VAL A O 1
ATOM 783 N N . ARG A 1 99 ? -7.000 8.058 17.678 1.00 92.94 99 ARG A N 1
ATOM 784 C CA . ARG A 1 99 ? -7.377 8.716 18.937 1.00 92.94 99 ARG A CA 1
ATOM 785 C C . ARG A 1 99 ? -6.431 9.861 19.217 1.00 92.94 99 ARG A C 1
ATOM 787 O O . ARG A 1 99 ? -5.251 9.764 18.892 1.00 92.94 99 ARG A O 1
ATOM 794 N N . ASP A 1 100 ? -6.957 10.919 19.824 1.00 91.88 100 ASP A N 1
ATOM 795 C CA . ASP A 1 100 ? -6.175 12.084 20.251 1.00 91.88 100 ASP A CA 1
ATOM 796 C C . ASP A 1 100 ? -5.326 12.677 19.109 1.00 91.88 100 ASP A C 1
ATOM 798 O O . ASP A 1 100 ? -4.171 13.049 19.296 1.00 91.88 100 ASP A O 1
ATOM 802 N N . GLY A 1 101 ? -5.876 12.690 17.888 1.00 92.31 101 GLY A N 1
ATOM 803 C CA . GLY A 1 101 ? -5.174 13.181 16.701 1.00 92.31 101 GLY A CA 1
ATOM 804 C C . GLY A 1 101 ? -4.015 12.300 16.225 1.00 92.31 101 GLY A C 1
ATOM 805 O O . GLY A 1 101 ? -3.230 12.749 15.402 1.00 92.31 101 GLY A O 1
ATOM 806 N N . ARG A 1 102 ? -3.877 11.055 16.700 1.00 96.06 102 ARG A N 1
ATOM 807 C CA . ARG A 1 102 ? -2.814 10.129 16.273 1.00 96.06 102 ARG A CA 1
ATOM 808 C C . ARG A 1 102 ? -3.372 8.884 15.608 1.00 96.06 102 ARG A C 1
ATOM 810 O O . ARG A 1 102 ? -4.305 8.265 16.116 1.00 96.06 102 ARG A O 1
ATOM 817 N N . LEU A 1 103 ? -2.750 8.493 14.500 1.00 96.00 103 LEU A N 1
ATOM 818 C CA . LEU A 1 103 ? -2.970 7.221 13.826 1.00 96.00 103 LEU A CA 1
ATOM 819 C C . LEU A 1 103 ? -2.004 6.179 14.376 1.00 96.00 103 LEU A C 1
ATOM 821 O O . LEU A 1 103 ? -0.793 6.372 14.331 1.00 96.00 103 LEU A O 1
ATOM 825 N N . ARG A 1 104 ? -2.546 5.039 14.803 1.00 95.75 104 ARG A N 1
ATOM 826 C CA . ARG A 1 104 ? -1.794 3.801 15.013 1.00 95.75 104 ARG A CA 1
ATOM 827 C C . ARG A 1 104 ? -2.318 2.742 14.059 1.00 95.75 104 ARG A C 1
ATOM 829 O O . ARG A 1 104 ? -3.453 2.289 14.207 1.00 95.75 104 ARG A O 1
ATOM 836 N N . LEU A 1 105 ? -1.495 2.352 13.095 1.00 94.62 105 LEU A N 1
ATOM 837 C CA . LEU A 1 105 ? -1.828 1.369 12.069 1.00 94.62 105 LEU A CA 1
ATOM 838 C C . LEU A 1 105 ? -0.831 0.209 12.131 1.00 94.62 105 LEU A C 1
ATOM 840 O O . LEU A 1 105 ? 0.373 0.438 12.218 1.00 94.62 105 LEU A O 1
ATOM 844 N N . ARG A 1 106 ? -1.328 -1.028 12.059 1.00 93.12 106 ARG A N 1
ATOM 845 C CA . ARG A 1 106 ? -0.510 -2.223 11.813 1.00 93.12 106 ARG A CA 1
ATOM 846 C C . ARG A 1 106 ? -1.006 -2.917 10.565 1.00 93.12 106 ARG A C 1
ATOM 848 O O . ARG A 1 106 ? -2.217 -3.093 10.408 1.00 93.12 106 ARG A O 1
ATOM 855 N N . PHE A 1 107 ? -0.091 -3.330 9.705 1.00 91.38 107 PHE A N 1
ATOM 856 C CA . PHE A 1 107 ? -0.433 -4.039 8.482 1.00 91.38 107 PHE A CA 1
ATOM 857 C C . PHE A 1 107 ? 0.636 -5.062 8.103 1.00 91.38 107 PHE A C 1
ATOM 859 O O . PHE A 1 107 ? 1.782 -4.980 8.538 1.00 91.38 107 PHE A O 1
ATOM 866 N N . GLN A 1 108 ? 0.242 -6.014 7.265 1.00 88.25 108 GLN A N 1
ATOM 867 C CA . GLN A 1 108 ? 1.117 -7.033 6.697 1.00 88.25 108 GLN A CA 1
ATOM 868 C C . GLN A 1 108 ? 1.084 -6.933 5.170 1.00 88.25 108 GLN A C 1
ATOM 870 O O . GLN A 1 108 ? 0.011 -6.769 4.583 1.00 88.25 108 GLN A O 1
ATOM 875 N N . LEU A 1 109 ? 2.249 -7.019 4.528 1.00 84.69 109 LEU A N 1
ATOM 876 C CA . LEU A 1 109 ? 2.358 -7.108 3.068 1.00 84.69 109 LEU A CA 1
ATOM 877 C C . LEU A 1 109 ? 1.962 -8.514 2.609 1.00 84.69 109 LEU A C 1
ATOM 879 O O . LEU A 1 109 ? 2.342 -9.494 3.251 1.00 84.69 109 LEU A O 1
ATOM 883 N N . ASP A 1 110 ? 1.221 -8.630 1.503 1.00 74.62 110 ASP A N 1
ATOM 884 C CA . ASP A 1 110 ? 0.934 -9.954 0.946 1.00 74.62 110 ASP A CA 1
ATOM 885 C C . ASP A 1 110 ? 2.240 -10.632 0.487 1.00 74.62 110 ASP A C 1
ATOM 887 O O . ASP A 1 110 ? 3.141 -9.989 -0.070 1.00 74.62 110 ASP A O 1
ATOM 891 N N . ALA A 1 111 ? 2.370 -11.922 0.806 1.00 57.44 111 ALA A N 1
ATOM 892 C CA . ALA A 1 111 ? 3.640 -12.643 0.798 1.00 57.44 111 ALA A CA 1
ATOM 893 C C . ALA A 1 111 ? 4.333 -12.599 -0.579 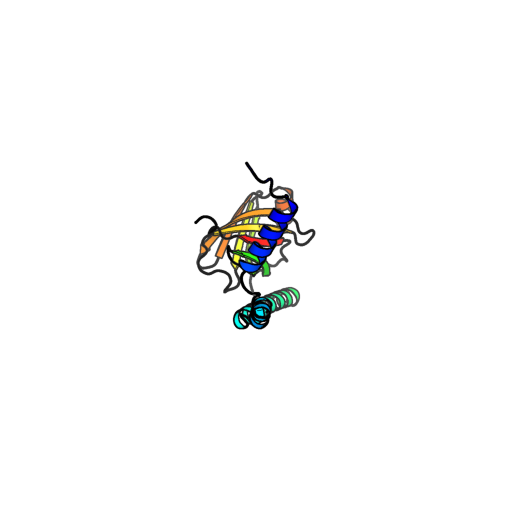1.00 57.44 111 ALA A C 1
ATOM 895 O O . ALA A 1 111 ? 3.741 -12.939 -1.600 1.00 57.44 111 ALA A O 1
ATOM 896 N N . GLY A 1 112 ? 5.613 -12.210 -0.592 1.00 60.97 112 GLY A N 1
ATOM 897 C CA . GLY A 1 112 ? 6.469 -12.221 -1.788 1.00 60.97 112 GLY A CA 1
ATOM 898 C C . GLY A 1 112 ? 6.842 -10.848 -2.347 1.00 60.97 112 GLY A C 1
ATOM 899 O O . GLY A 1 112 ? 7.547 -10.784 -3.350 1.00 60.97 112 GLY A O 1
ATOM 900 N N . ALA A 1 113 ? 6.390 -9.758 -1.720 1.00 57.16 113 ALA A N 1
ATOM 901 C CA . ALA A 1 113 ? 6.650 -8.417 -2.230 1.00 57.16 113 ALA A CA 1
ATOM 902 C C . ALA A 1 113 ? 8.013 -7.840 -1.806 1.00 57.16 113 ALA A C 1
ATOM 904 O O . ALA A 1 113 ? 8.689 -7.253 -2.642 1.00 57.16 113 ALA A O 1
ATOM 905 N N . VAL A 1 114 ? 8.442 -8.023 -0.551 1.00 60.31 114 VAL A N 1
ATOM 906 C CA . VAL A 1 114 ? 9.734 -7.517 -0.058 1.00 60.31 114 VAL A CA 1
ATOM 907 C C . VAL A 1 114 ? 10.209 -8.396 1.099 1.00 60.31 114 VAL A C 1
ATOM 909 O O . VAL A 1 114 ? 9.639 -8.355 2.185 1.00 60.31 114 VAL A O 1
ATOM 912 N N . GLN A 1 115 ? 11.219 -9.231 0.863 1.00 57.69 115 GLN A N 1
ATOM 913 C CA . GLN A 1 115 ? 12.000 -9.834 1.945 1.00 57.69 115 GLN A CA 1
ATOM 914 C C . GLN A 1 115 ? 13.122 -8.836 2.289 1.00 57.69 115 GLN A C 1
ATOM 916 O O . GLN A 1 115 ? 13.691 -8.226 1.386 1.00 57.69 115 GLN A O 1
ATOM 921 N N . ASP A 1 116 ? 13.396 -8.628 3.578 1.00 67.75 116 ASP A N 1
ATOM 922 C CA . ASP A 1 116 ? 14.551 -7.869 4.104 1.00 67.75 116 ASP A CA 1
ATOM 923 C C . ASP A 1 116 ? 14.457 -6.330 4.172 1.00 67.75 116 ASP A C 1
ATOM 925 O O . ASP A 1 116 ? 15.489 -5.652 4.192 1.00 67.75 116 ASP A O 1
ATOM 929 N N . GLN A 1 117 ? 13.254 -5.748 4.242 1.00 80.75 117 GLN A N 1
ATOM 930 C CA . GLN A 1 117 ? 13.099 -4.307 4.481 1.00 80.75 117 GLN A CA 1
ATOM 931 C C . GLN A 1 117 ? 12.625 -4.010 5.913 1.00 80.75 117 GLN A C 1
ATOM 933 O O . GLN A 1 117 ? 11.506 -4.359 6.289 1.00 80.75 117 GLN A O 1
ATOM 938 N N . GLU A 1 118 ? 13.464 -3.324 6.694 1.00 87.44 118 GLU A N 1
ATOM 939 C CA . GLU A 1 118 ? 13.176 -2.954 8.092 1.00 87.44 118 GLU A CA 1
ATOM 940 C C . GLU A 1 118 ? 12.228 -1.751 8.216 1.00 87.44 118 GLU A C 1
ATOM 942 O O . GLU A 1 118 ? 11.468 -1.655 9.180 1.00 87.44 118 GLU A O 1
ATOM 947 N N . SER A 1 119 ? 12.239 -0.847 7.236 1.00 90.06 119 SER A N 1
ATOM 948 C CA . SER A 1 119 ? 11.402 0.354 7.221 1.00 90.06 119 SER A CA 1
ATOM 949 C C . SER A 1 119 ? 10.973 0.767 5.816 1.00 90.06 119 SER A C 1
ATOM 951 O O . SER A 1 119 ? 11.672 0.527 4.826 1.00 90.06 119 SER A O 1
ATOM 953 N N . PHE A 1 120 ? 9.822 1.431 5.744 1.00 91.12 120 PHE A N 1
ATOM 954 C CA . PHE A 1 120 ? 9.351 2.132 4.555 1.00 91.12 120 PHE A CA 1
ATOM 955 C C . PHE A 1 120 ? 8.952 3.562 4.900 1.00 91.12 120 PHE A C 1
ATOM 957 O O . PHE A 1 120 ? 8.326 3.805 5.934 1.00 91.12 120 PHE A O 1
ATOM 964 N N . GLU A 1 121 ? 9.189 4.487 3.977 1.00 93.75 121 GLU A N 1
ATOM 965 C CA . GLU A 1 121 ? 8.412 5.719 3.921 1.00 93.75 121 GLU A CA 1
ATOM 966 C C . GLU A 1 121 ? 7.060 5.403 3.264 1.00 93.75 121 GLU A C 1
ATOM 968 O O . GLU A 1 121 ? 6.995 4.878 2.152 1.00 93.75 121 GLU A O 1
ATOM 973 N N . VAL A 1 122 ? 5.962 5.689 3.961 1.00 94.62 122 VAL A N 1
ATOM 974 C CA . VAL A 1 122 ? 4.601 5.377 3.519 1.00 94.62 122 VAL A CA 1
ATOM 975 C C . VAL A 1 122 ? 3.839 6.652 3.229 1.00 94.62 122 VAL A C 1
ATOM 977 O O . VAL A 1 122 ? 3.593 7.451 4.129 1.00 94.62 122 VAL A O 1
ATOM 980 N N . THR A 1 123 ? 3.382 6.805 1.991 1.00 95.75 123 THR A N 1
ATOM 981 C CA . THR A 1 123 ? 2.438 7.853 1.603 1.00 95.75 123 THR A CA 1
ATOM 982 C C . THR A 1 123 ? 1.028 7.282 1.513 1.00 95.75 123 THR A C 1
ATOM 984 O O . THR A 1 123 ? 0.759 6.345 0.760 1.00 95.75 123 THR A O 1
ATOM 987 N N . PHE A 1 124 ? 0.102 7.882 2.256 1.00 94.50 124 PHE A N 1
ATOM 988 C CA . PHE A 1 124 ? -1.327 7.605 2.164 1.00 94.50 124 PHE A CA 1
ATOM 989 C C . PHE A 1 124 ? -1.917 8.452 1.041 1.00 94.50 124 PHE A C 1
ATOM 991 O O . PHE A 1 124 ? -1.752 9.672 1.033 1.00 94.50 124 PHE A O 1
ATOM 998 N N . VAL A 1 125 ? -2.636 7.831 0.111 1.00 93.56 125 VAL A N 1
ATOM 999 C CA . VAL A 1 125 ? -3.265 8.517 -1.027 1.00 93.56 125 VAL A CA 1
ATOM 1000 C C . VAL A 1 125 ? -4.760 8.248 -0.992 1.00 93.56 125 VAL A C 1
ATOM 1002 O O . VAL A 1 125 ? -5.163 7.093 -0.881 1.00 93.56 125 VAL A O 1
ATOM 1005 N N . SER A 1 126 ? -5.597 9.282 -1.079 1.00 90.31 126 SER A N 1
ATOM 1006 C CA . SER A 1 126 ? -7.051 9.083 -1.116 1.00 90.31 126 SER A CA 1
ATOM 1007 C C . SER A 1 126 ? -7.490 8.330 -2.364 1.00 90.31 126 SER A C 1
ATOM 1009 O O . SER A 1 126 ? -6.905 8.494 -3.430 1.00 90.31 126 SER A O 1
ATOM 1011 N N . ASP A 1 127 ? -8.565 7.552 -2.227 1.00 79.94 127 ASP A N 1
ATOM 1012 C CA . ASP A 1 127 ? -9.155 6.796 -3.339 1.00 79.94 127 ASP A CA 1
ATOM 1013 C C . ASP A 1 127 ? -9.660 7.747 -4.446 1.00 79.94 127 ASP A C 1
ATOM 1015 O O . ASP A 1 127 ? -9.278 7.617 -5.605 1.00 79.94 127 ASP A O 1
ATOM 1019 N N . LYS A 1 128 ? -10.462 8.773 -4.096 1.00 79.75 128 LYS A N 1
ATOM 1020 C CA . LYS A 1 128 ? -10.926 9.823 -5.029 1.00 79.75 128 LYS A CA 1
ATOM 1021 C C . LYS A 1 128 ? -11.166 11.174 -4.325 1.00 79.75 128 LYS A C 1
ATOM 1023 O O . LYS A 1 128 ? -11.880 11.192 -3.322 1.00 79.75 128 LYS A O 1
ATOM 1028 N N . PRO A 1 129 ? -10.662 12.310 -4.852 1.00 82.44 129 PRO A N 1
ATOM 1029 C CA . PRO A 1 129 ? -9.642 12.400 -5.903 1.00 82.44 129 PRO A CA 1
ATOM 1030 C C . PRO A 1 129 ? -8.320 11.779 -5.433 1.00 82.44 129 PRO A C 1
ATOM 1032 O O . PRO A 1 129 ? -8.058 11.750 -4.233 1.00 82.44 129 PRO A O 1
ATOM 1035 N N . GLU A 1 130 ? -7.494 11.286 -6.354 1.00 83.81 130 GLU A N 1
ATOM 1036 C CA . GLU A 1 130 ? -6.184 10.710 -6.027 1.00 83.81 130 GLU A CA 1
ATOM 1037 C C . GLU A 1 130 ? -5.217 11.822 -5.599 1.00 83.81 130 GLU A C 1
ATOM 1039 O O . GLU A 1 130 ? -4.589 12.475 -6.431 1.00 83.81 130 GLU A O 1
ATOM 1044 N N . ARG A 1 131 ? -5.134 12.081 -4.290 1.00 88.75 131 ARG A N 1
ATOM 1045 C CA . ARG A 1 131 ? -4.227 13.077 -3.707 1.00 88.75 131 ARG A CA 1
ATOM 1046 C C . ARG A 1 131 ? -3.502 12.504 -2.486 1.00 88.75 131 ARG A C 1
ATOM 1048 O O . ARG A 1 131 ? -4.114 11.736 -1.739 1.00 88.75 131 ARG A O 1
ATOM 1055 N N . PRO A 1 132 ? -2.233 12.875 -2.254 1.00 91.62 132 PRO A N 1
ATOM 1056 C CA . PRO A 1 132 ? -1.551 12.558 -1.006 1.00 91.62 132 PRO A CA 1
ATOM 1057 C C . PRO A 1 132 ? -2.314 13.141 0.189 1.00 91.62 132 PRO A C 1
ATOM 1059 O O . PRO A 1 132 ? -2.781 14.280 0.140 1.00 91.62 132 PRO A O 1
ATOM 1062 N N . LEU A 1 133 ? -2.459 12.344 1.245 1.00 93.38 133 LEU A N 1
ATOM 1063 C CA . LEU A 1 133 ? -3.123 12.716 2.494 1.00 93.38 133 LEU A CA 1
ATOM 1064 C C . LEU A 1 133 ? -2.108 12.980 3.604 1.00 93.38 133 LEU A C 1
ATOM 1066 O O . LEU A 1 133 ? -2.199 13.999 4.280 1.00 93.38 133 LEU A O 1
ATOM 1070 N N . LEU A 1 134 ? -1.148 12.068 3.776 1.00 94.44 134 LEU A N 1
ATOM 1071 C CA . LEU A 1 134 ? -0.019 12.207 4.693 1.00 94.44 134 LEU A CA 1
ATOM 1072 C C . LEU A 1 134 ? 1.122 11.265 4.289 1.00 94.44 134 LEU A C 1
ATOM 1074 O O . LEU A 1 134 ? 0.894 10.292 3.564 1.00 94.44 134 LEU A O 1
ATOM 1078 N N . SER A 1 135 ? 2.314 11.530 4.820 1.00 94.69 135 SER A N 1
ATOM 1079 C CA . SER A 1 135 ? 3.449 10.606 4.787 1.00 94.69 135 SER A CA 1
ATOM 1080 C C . SER A 1 135 ? 3.864 10.239 6.209 1.00 94.69 135 SER A C 1
ATOM 1082 O O . SER A 1 135 ? 3.797 11.076 7.110 1.00 94.69 135 SER A O 1
ATOM 1084 N N . ALA A 1 136 ? 4.274 8.992 6.423 1.00 95.69 136 ALA A N 1
ATOM 1085 C CA . ALA A 1 136 ? 4.743 8.500 7.712 1.00 95.69 136 ALA A CA 1
ATOM 1086 C C . ALA A 1 136 ? 5.736 7.349 7.540 1.00 95.69 136 ALA A C 1
ATOM 1088 O O . ALA A 1 136 ? 5.699 6.638 6.541 1.00 95.69 136 ALA A O 1
ATOM 1089 N N . ALA A 1 137 ? 6.589 7.131 8.536 1.00 94.38 137 ALA A N 1
ATOM 1090 C CA . ALA A 1 137 ? 7.456 5.962 8.564 1.00 94.38 137 ALA A CA 1
ATOM 1091 C C . ALA A 1 137 ? 6.670 4.726 9.025 1.00 94.38 137 ALA A C 1
ATOM 1093 O O . ALA A 1 137 ? 5.960 4.770 10.034 1.00 94.38 137 ALA A O 1
ATOM 1094 N N . ALA A 1 138 ? 6.825 3.622 8.300 1.00 94.25 138 ALA A N 1
ATOM 1095 C CA . ALA A 1 138 ? 6.417 2.296 8.729 1.00 94.25 138 ALA A CA 1
ATOM 1096 C C . ALA A 1 138 ? 7.648 1.501 9.154 1.00 94.25 138 ALA A C 1
ATOM 1098 O O . ALA A 1 138 ? 8.588 1.362 8.376 1.00 94.25 138 ALA A O 1
ATOM 1099 N N . ILE A 1 139 ? 7.630 0.968 10.372 1.00 93.06 139 ILE A N 1
ATOM 1100 C CA . ILE A 1 139 ? 8.751 0.224 10.957 1.00 93.06 139 ILE A CA 1
ATOM 1101 C C . ILE A 1 139 ? 8.318 -1.224 11.160 1.00 93.06 139 ILE A C 1
ATOM 1103 O O . ILE A 1 139 ? 7.230 -1.483 11.685 1.00 93.06 139 ILE A O 1
ATOM 1107 N N . LEU A 1 140 ? 9.163 -2.165 10.747 1.00 90.31 140 LEU A N 1
ATOM 1108 C CA . LEU A 1 140 ? 8.971 -3.588 10.993 1.00 90.31 140 LEU A CA 1
ATOM 1109 C C . LEU A 1 140 ? 8.991 -3.847 12.505 1.00 90.31 140 LEU A C 1
ATOM 1111 O O . LEU A 1 140 ? 9.957 -3.524 13.192 1.00 90.31 140 LEU A O 1
ATOM 1115 N N . SER A 1 141 ? 7.911 -4.415 13.038 1.00 83.88 141 SER A N 1
ATOM 1116 C CA . SER A 1 141 ? 7.773 -4.669 14.474 1.00 83.88 141 SER A CA 1
ATOM 1117 C C . SER A 1 141 ? 8.056 -6.120 14.845 1.00 83.88 141 SER A C 1
ATOM 1119 O O . SER A 1 141 ? 8.811 -6.361 15.781 1.00 83.88 141 SER A O 1
ATOM 1121 N N . LEU A 1 142 ? 7.424 -7.075 14.162 1.00 76.69 142 LEU A N 1
ATOM 1122 C CA . LEU A 1 142 ? 7.485 -8.508 14.463 1.00 76.69 142 LEU A CA 1
ATOM 1123 C C . LEU A 1 142 ? 7.276 -9.293 13.170 1.00 76.69 142 LEU A C 1
ATOM 1125 O O . LEU A 1 142 ? 6.272 -9.074 12.499 1.00 76.69 142 LEU A O 1
ATOM 1129 N N . GLU A 1 143 ? 8.197 -10.211 12.865 1.00 73.88 143 GLU A N 1
ATOM 1130 C CA . GLU A 1 143 ? 8.180 -11.126 11.710 1.00 73.88 143 GLU A CA 1
ATOM 1131 C C . GLU A 1 143 ? 7.963 -10.435 10.350 1.00 73.88 143 GLU A C 1
ATOM 1133 O O . GLU A 1 143 ? 8.913 -10.236 9.601 1.00 73.88 143 GLU A O 1
ATOM 1138 N N . SER A 1 144 ? 6.718 -10.074 10.033 1.00 80.19 144 SER A N 1
ATOM 1139 C CA . SER A 1 144 ? 6.277 -9.470 8.767 1.00 80.19 144 SER A CA 1
ATOM 1140 C C . SER A 1 144 ? 5.261 -8.327 8.944 1.00 80.19 144 SER A C 1
ATOM 1142 O O . SER A 1 144 ? 4.645 -7.881 7.974 1.00 80.19 144 SER A O 1
ATOM 1144 N N . GLU A 1 145 ? 5.066 -7.851 10.176 1.00 89.19 145 GLU A N 1
ATOM 1145 C CA . GLU A 1 145 ? 4.137 -6.769 10.495 1.00 89.19 145 GLU A CA 1
ATOM 1146 C C . GLU A 1 145 ? 4.832 -5.410 10.565 1.00 89.19 145 GLU A C 1
ATOM 1148 O O . GLU A 1 145 ? 5.800 -5.224 11.308 1.00 89.19 145 GLU A O 1
ATOM 1153 N N . TYR A 1 146 ? 4.262 -4.435 9.864 1.00 92.06 146 TYR A N 1
ATOM 1154 C CA . TYR A 1 146 ? 4.701 -3.047 9.871 1.00 92.06 146 TYR A CA 1
ATOM 1155 C C . TYR A 1 146 ? 3.778 -2.188 10.727 1.00 92.06 146 TYR A C 1
ATOM 1157 O O . TYR A 1 146 ? 2.552 -2.306 10.659 1.00 92.06 146 TYR A O 1
ATOM 1165 N N . CYS A 1 147 ? 4.381 -1.296 11.506 1.00 94.44 147 CYS A N 1
ATOM 1166 C CA . CYS A 1 147 ? 3.705 -0.365 12.398 1.00 94.44 147 CYS A CA 1
ATOM 1167 C C . CYS A 1 147 ? 3.912 1.076 11.929 1.00 94.44 147 CYS A C 1
ATOM 1169 O O . CYS A 1 147 ? 5.038 1.480 11.651 1.00 94.44 147 CYS A O 1
ATOM 1171 N N . ILE A 1 148 ? 2.835 1.859 11.919 1.00 95.69 148 ILE A N 1
ATOM 1172 C CA . ILE A 1 148 ? 2.856 3.314 11.743 1.00 95.69 148 ILE A CA 1
ATOM 1173 C C . ILE A 1 148 ? 2.243 3.940 12.995 1.00 95.69 148 ILE A C 1
ATOM 1175 O O . ILE A 1 148 ? 1.111 3.613 13.355 1.00 95.69 148 ILE A O 1
ATOM 1179 N N . ASP A 1 149 ? 2.976 4.849 13.635 1.00 96.31 149 ASP A N 1
ATOM 1180 C CA . ASP A 1 149 ? 2.465 5.753 14.672 1.00 96.31 149 ASP A CA 1
ATOM 1181 C C . ASP A 1 149 ? 2.803 7.184 14.249 1.00 96.31 149 ASP A C 1
ATOM 1183 O O . ASP 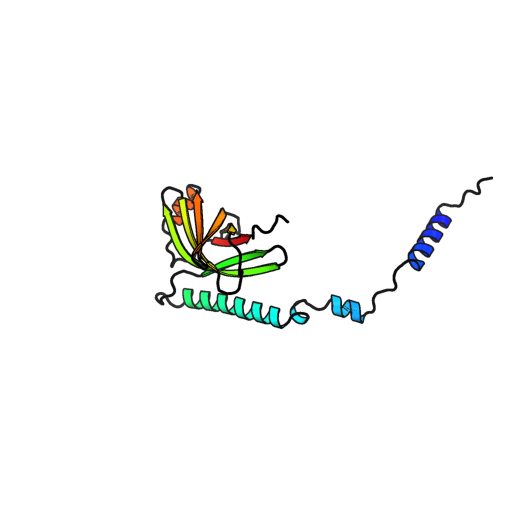A 1 149 ? 3.975 7.551 14.174 1.00 96.31 149 ASP A O 1
ATOM 1187 N N . THR A 1 150 ? 1.785 7.970 13.901 1.00 96.50 150 THR A N 1
ATOM 1188 C CA . THR A 1 150 ? 1.975 9.327 13.376 1.00 96.50 150 THR A CA 1
ATOM 1189 C C . THR A 1 150 ? 0.838 10.255 13.781 1.00 96.50 150 THR A C 1
ATOM 1191 O O . THR A 1 150 ? -0.276 9.815 14.079 1.00 96.50 150 THR A O 1
ATOM 1194 N N . GLU A 1 151 ? 1.118 11.551 13.791 1.00 96.19 151 GLU A N 1
ATOM 1195 C CA . GLU A 1 151 ? 0.117 12.588 14.019 1.00 96.19 151 GLU A CA 1
ATOM 1196 C C . GLU A 1 151 ? -0.730 12.799 12.756 1.00 96.19 151 GLU A C 1
ATOM 1198 O O . GLU A 1 151 ? -0.250 12.720 11.624 1.00 96.19 151 GLU A O 1
ATOM 1203 N N . LEU A 1 152 ? -2.019 13.053 12.956 1.00 94.62 152 LEU A N 1
ATOM 1204 C CA . LEU A 1 152 ? -2.988 13.378 11.922 1.00 94.62 152 LEU A CA 1
ATOM 1205 C C . LEU A 1 152 ? -3.446 14.822 12.088 1.00 94.62 152 LEU A C 1
ATOM 1207 O O . LEU A 1 15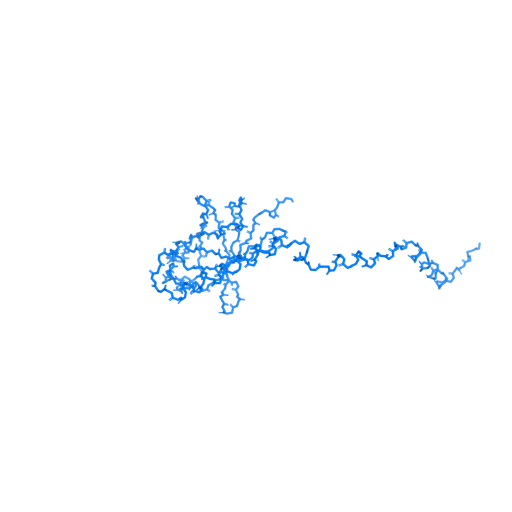2 ? -3.620 15.317 13.201 1.00 94.62 152 LEU A O 1
ATOM 1211 N N . CYS A 1 153 ? -3.738 15.479 10.968 1.00 93.44 153 CYS A N 1
ATOM 1212 C CA . CYS A 1 153 ? -4.492 16.723 11.018 1.00 93.44 153 CYS A CA 1
ATOM 1213 C C . CYS A 1 153 ? -5.929 16.463 11.502 1.00 93.44 153 CYS A C 1
ATOM 1215 O O . CYS A 1 153 ? -6.477 15.373 11.308 1.00 93.44 153 CYS A O 1
ATOM 1217 N N . GLU A 1 154 ? -6.555 17.479 12.098 1.00 92.31 154 GLU A N 1
ATOM 1218 C CA . GLU A 1 154 ? -7.885 17.364 12.715 1.00 92.31 154 GLU A CA 1
ATOM 1219 C C . GLU A 1 154 ? -8.950 16.818 11.752 1.00 92.31 154 GLU A C 1
ATOM 1221 O O . GLU A 1 154 ? -9.751 15.966 12.135 1.00 92.31 154 GLU A O 1
ATOM 1226 N N . GLU A 1 155 ? -8.926 17.247 10.484 1.00 92.31 155 GLU A N 1
ATOM 1227 C CA . GLU A 1 155 ? -9.877 16.780 9.467 1.00 92.31 155 GLU A CA 1
ATOM 1228 C C . GLU A 1 155 ? -9.771 15.263 9.244 1.00 92.31 155 GLU A C 1
ATOM 1230 O O . GLU A 1 155 ? -10.786 14.562 9.212 1.00 92.31 155 GLU A O 1
ATOM 1235 N N . LEU A 1 156 ? -8.549 14.738 9.099 1.00 92.75 156 LEU A N 1
ATOM 1236 C CA . LEU A 1 156 ? -8.326 13.306 8.901 1.00 92.75 156 LEU A CA 1
ATOM 1237 C C . LEU A 1 156 ? -8.618 12.524 10.177 1.00 92.75 156 LEU A C 1
ATOM 1239 O O . LEU A 1 156 ? -9.273 11.487 10.102 1.00 92.75 156 LEU A O 1
ATOM 1243 N N . ALA A 1 157 ? -8.189 13.037 11.333 1.00 93.38 157 ALA A N 1
ATOM 1244 C CA . ALA A 1 157 ? -8.441 12.407 12.621 1.00 93.38 157 ALA A CA 1
ATOM 1245 C C . ALA A 1 157 ? -9.943 12.186 12.838 1.00 93.38 157 ALA A C 1
ATOM 1247 O O . ALA A 1 157 ? -10.365 11.060 13.088 1.00 93.38 157 ALA A O 1
ATOM 1248 N N . HIS A 1 158 ? -10.756 13.225 12.630 1.00 92.62 158 HIS A N 1
ATOM 1249 C CA . HIS A 1 158 ? -12.205 13.144 12.796 1.00 92.62 158 HIS A CA 1
ATOM 1250 C C . HIS A 1 158 ? -12.859 12.159 11.817 1.00 92.62 158 HIS A C 1
ATOM 1252 O O . HIS A 1 158 ? -13.724 11.369 12.191 1.00 92.62 158 HIS A O 1
ATOM 1258 N N . ARG A 1 159 ? -12.433 12.169 10.549 1.00 90.69 159 ARG A N 1
ATOM 1259 C CA . ARG A 1 159 ? -12.985 11.271 9.523 1.00 90.69 159 ARG A CA 1
ATOM 1260 C C . ARG A 1 159 ? -12.610 9.809 9.744 1.00 90.69 159 ARG A C 1
ATOM 1262 O O . ARG A 1 159 ? -13.346 8.930 9.303 1.00 90.69 159 ARG A O 1
ATOM 1269 N N . TRP A 1 160 ? -11.450 9.548 10.341 1.00 93.62 160 TRP A N 1
ATOM 1270 C CA . TRP A 1 160 ? -10.894 8.203 10.482 1.00 93.62 160 TRP A CA 1
ATOM 1271 C C . TRP A 1 160 ? -11.105 7.589 11.866 1.00 93.62 160 TRP A C 1
ATOM 1273 O O . TRP A 1 160 ? -10.917 6.386 12.015 1.00 93.62 160 TRP A O 1
ATOM 1283 N N . GLU A 1 161 ? -11.554 8.366 12.853 1.00 93.00 161 GLU A N 1
ATOM 1284 C CA . GLU A 1 161 ? -11.834 7.917 14.226 1.00 93.00 161 GLU A CA 1
ATOM 1285 C C . GLU A 1 161 ? -12.772 6.701 14.299 1.00 93.00 161 GLU A C 1
ATOM 1287 O O . GLU A 1 161 ? -12.628 5.845 15.170 1.00 93.00 161 GLU A O 1
ATOM 1292 N N . GLN A 1 162 ? -13.714 6.591 13.358 1.00 90.12 162 GLN A N 1
ATOM 1293 C CA . GLN A 1 162 ? -14.698 5.505 13.319 1.00 90.12 162 GLN A CA 1
ATOM 1294 C C . GLN A 1 162 ? -14.276 4.304 12.463 1.00 90.12 162 GLN A C 1
ATOM 1296 O O . GLN A 1 162 ? -15.008 3.312 12.434 1.00 90.12 162 GLN A O 1
ATOM 1301 N N . LEU A 1 163 ? -13.134 4.376 11.765 1.00 89.88 163 LEU A N 1
ATOM 1302 C CA . LEU A 1 163 ? -12.691 3.303 10.877 1.00 89.88 163 LEU A CA 1
ATOM 1303 C C . LEU A 1 163 ? -12.373 2.034 11.664 1.00 89.88 163 LEU A C 1
ATOM 1305 O O . LEU A 1 163 ? -11.608 2.038 12.630 1.00 89.88 163 LEU A O 1
ATOM 1309 N N . LYS A 1 164 ? -12.915 0.919 11.188 1.00 87.50 164 LYS A N 1
ATOM 1310 C CA . LYS A 1 164 ? -12.601 -0.426 11.653 1.00 87.50 164 LYS A CA 1
ATOM 1311 C C . LYS A 1 164 ? -11.741 -1.139 10.626 1.00 87.50 164 LYS A C 1
ATOM 1313 O O . LYS A 1 164 ? -11.800 -0.882 9.431 1.00 87.50 164 LYS A O 1
ATOM 1318 N N . VAL A 1 165 ? -10.995 -2.128 11.101 1.00 84.88 165 VAL A N 1
ATOM 1319 C CA . VAL A 1 165 ? -10.141 -3.000 10.279 1.00 84.88 165 VAL A CA 1
ATOM 1320 C C . VAL A 1 165 ? -10.918 -3.717 9.157 1.00 84.88 165 VAL A C 1
ATOM 1322 O O . VAL A 1 165 ? -10.352 -4.056 8.120 1.00 84.88 165 VAL A O 1
ATOM 1325 N N . THR A 1 166 ? -12.216 -3.947 9.357 1.00 81.19 166 THR A N 1
ATOM 1326 C CA . THR A 1 166 ? -13.126 -4.580 8.390 1.00 81.19 166 THR A CA 1
ATOM 1327 C C . THR A 1 166 ? -13.659 -3.628 7.326 1.00 81.19 166 THR A C 1
ATOM 1329 O O . THR A 1 166 ? -14.225 -4.087 6.337 1.00 81.19 166 THR A O 1
ATOM 1332 N N . ASP A 1 167 ? -13.529 -2.319 7.531 1.00 83.50 167 ASP A N 1
ATOM 1333 C CA . ASP A 1 167 ? -14.085 -1.333 6.617 1.00 83.50 167 ASP A CA 1
ATOM 1334 C C . ASP A 1 167 ? -13.217 -1.223 5.364 1.00 83.50 167 ASP A C 1
ATOM 1336 O O . ASP A 1 167 ? -12.008 -1.468 5.378 1.00 83.50 167 ASP A O 1
ATOM 1340 N N . ARG A 1 168 ? -13.825 -0.791 4.259 1.00 82.81 168 ARG A N 1
ATOM 1341 C CA . ARG A 1 168 ? -13.049 -0.374 3.095 1.00 82.81 168 ARG A CA 1
ATOM 1342 C C . ARG A 1 168 ? -12.243 0.868 3.468 1.00 82.81 168 ARG A C 1
ATOM 1344 O O . ARG A 1 168 ? -12.816 1.912 3.781 1.00 82.81 168 ARG A O 1
ATOM 1351 N N . MET A 1 169 ? -10.920 0.765 3.383 1.00 88.50 169 MET A N 1
ATOM 1352 C CA . MET A 1 169 ? -10.044 1.888 3.703 1.00 88.50 169 MET A CA 1
ATOM 1353 C C . MET A 1 169 ? -10.226 3.025 2.685 1.00 88.50 169 MET A C 1
ATOM 1355 O O . MET A 1 169 ? -10.257 2.767 1.479 1.00 88.50 169 MET A O 1
ATOM 1359 N N . PRO A 1 170 ? -10.323 4.292 3.134 1.00 89.94 170 PRO A N 1
ATOM 1360 C CA . PRO A 1 170 ? -10.523 5.450 2.257 1.00 89.94 170 PRO A CA 1
ATOM 1361 C C . PRO A 1 170 ? -9.224 5.914 1.572 1.00 89.94 170 PRO A C 1
ATOM 1363 O O . PRO A 1 170 ? -9.141 7.041 1.075 1.00 89.94 170 PRO A O 1
ATOM 1366 N N . PHE A 1 171 ? -8.198 5.066 1.581 1.00 90.56 171 PHE A N 1
ATOM 1367 C CA . PHE A 1 171 ? -6.873 5.338 1.056 1.00 90.56 171 PHE A CA 1
ATOM 1368 C C . PHE A 1 171 ? -6.259 4.077 0.443 1.00 90.56 171 PHE A C 1
ATOM 1370 O O . PHE A 1 171 ? -6.642 2.953 0.767 1.00 90.56 171 PHE A O 1
ATOM 1377 N N . ARG A 1 172 ? -5.257 4.293 -0.402 1.00 91.81 172 ARG A N 1
ATOM 1378 C CA . ARG A 1 172 ? -4.247 3.314 -0.811 1.00 91.81 172 ARG A CA 1
ATOM 1379 C C . ARG A 1 172 ? -2.887 3.728 -0.250 1.00 91.81 172 ARG A C 1
ATOM 1381 O O . ARG A 1 172 ? -2.721 4.881 0.161 1.00 91.81 172 ARG A O 1
ATOM 1388 N N . LEU A 1 173 ? -1.929 2.808 -0.244 1.00 92.88 173 LEU A N 1
ATOM 1389 C CA . LEU A 1 173 ? -0.579 3.070 0.257 1.00 92.88 173 LEU A CA 1
ATOM 1390 C C . LEU A 1 173 ? 0.446 3.077 -0.878 1.00 92.88 173 LEU A C 1
ATOM 1392 O O . LEU A 1 173 ? 0.363 2.276 -1.808 1.00 92.88 173 LEU A O 1
ATOM 1396 N N . ILE A 1 174 ? 1.430 3.963 -0.771 1.00 91.69 174 ILE A N 1
ATOM 1397 C CA . ILE A 1 174 ? 2.671 3.910 -1.544 1.00 91.69 174 ILE A CA 1
ATOM 1398 C C . ILE A 1 174 ? 3.806 3.725 -0.542 1.00 91.69 174 ILE A C 1
ATOM 1400 O O . ILE A 1 174 ? 3.963 4.557 0.347 1.00 91.69 174 ILE A O 1
ATOM 1404 N N . LEU A 1 175 ? 4.560 2.637 -0.661 1.00 91.81 175 LEU A N 1
ATOM 1405 C CA . LEU A 1 175 ? 5.691 2.297 0.201 1.00 91.81 175 LEU A CA 1
ATOM 1406 C C . LEU A 1 175 ? 6.980 2.554 -0.568 1.00 91.81 175 LEU A C 1
ATOM 1408 O O . LEU A 1 175 ? 7.164 2.000 -1.647 1.00 91.81 175 LEU A O 1
ATOM 1412 N N . ARG A 1 176 ? 7.887 3.349 -0.010 1.00 89.81 176 ARG A N 1
ATOM 1413 C CA . ARG A 1 176 ? 9.216 3.608 -0.571 1.00 89.81 176 ARG A CA 1
ATOM 1414 C C . ARG A 1 176 ? 10.274 3.027 0.353 1.00 89.81 176 ARG A C 1
ATOM 1416 O O . ARG A 1 176 ? 10.206 3.211 1.566 1.00 89.81 176 ARG A O 1
ATOM 1423 N N . SER A 1 177 ? 11.206 2.268 -0.212 1.00 83.38 177 SER A N 1
ATOM 1424 C CA . SER A 1 177 ? 12.318 1.672 0.537 1.00 83.38 177 SER A CA 1
ATOM 1425 C C . SER A 1 177 ? 13.383 2.727 0.855 1.00 83.38 177 SER A C 1
ATOM 1427 O O . SER A 1 177 ? 13.817 3.440 -0.041 1.00 83.38 177 SER A O 1
ATOM 1429 N N . ASP A 1 178 ? 13.860 2.765 2.103 1.00 66.94 178 ASP A N 1
ATOM 1430 C CA . ASP A 1 178 ? 14.953 3.648 2.554 1.00 66.94 178 ASP A CA 1
ATOM 1431 C C . ASP A 1 178 ? 16.338 3.295 1.969 1.00 66.94 178 ASP A C 1
ATOM 1433 O O . ASP A 1 178 ? 17.312 3.992 2.246 1.00 66.94 178 ASP A O 1
ATOM 1437 N N . LYS A 1 179 ? 16.481 2.240 1.145 1.00 58.72 179 LYS A N 1
ATOM 1438 C CA . LYS A 1 179 ? 17.778 1.850 0.540 1.00 58.72 179 LYS A CA 1
ATOM 1439 C C . LYS A 1 179 ? 18.292 2.833 -0.536 1.00 58.72 179 LYS A C 1
ATOM 1441 O O . LYS A 1 179 ? 19.156 2.475 -1.329 1.00 58.72 179 LYS A O 1
ATOM 1446 N N . ASP A 1 180 ? 17.812 4.071 -0.518 1.00 49.81 180 ASP A N 1
ATOM 1447 C CA . ASP A 1 180 ? 18.157 5.179 -1.413 1.00 49.81 180 ASP A CA 1
ATOM 1448 C C . ASP A 1 180 ? 19.408 5.980 -0.977 1.00 49.81 180 ASP A C 1
ATOM 1450 O O . ASP A 1 180 ? 19.656 7.069 -1.494 1.00 49.81 180 ASP A O 1
ATOM 1454 N N . VAL A 1 181 ? 20.252 5.467 -0.071 1.00 39.56 181 VAL A N 1
ATOM 1455 C CA . VAL A 1 181 ? 21.562 6.088 0.213 1.00 39.56 181 VAL A CA 1
ATOM 1456 C C . VAL A 1 181 ? 22.674 5.039 0.225 1.00 39.56 181 VAL A C 1
ATOM 1458 O O . VAL A 1 181 ? 22.987 4.448 1.260 1.00 39.56 181 VAL A O 1
ATOM 1461 N N . GLY A 1 182 ? 23.283 4.831 -0.944 1.00 33.81 182 GLY A N 1
ATOM 1462 C CA . GLY A 1 182 ? 24.518 4.072 -1.144 1.00 33.81 182 GLY A CA 1
ATOM 1463 C C . GLY A 1 182 ? 25.259 4.555 -2.378 1.00 33.81 182 GLY A C 1
ATOM 1464 O O . GLY A 1 182 ? 24.690 4.402 -3.479 1.00 33.81 182 GLY A O 1
#

Foldseek 3Di:
DDPPDPVVVVVVVVVVVCVVPDDPDPPPVVVVVVPDDVCVVPVVVVVVLVVQVVVLVVLQVCLVPDPDDDDFARWFWEWEDEPPDIHTHTKGWNDWAQDPQKIKTKIFTDPPDDDPAQKWWKWWFFPPPGDTQDIFMWGDDDDGMTITIDGHDPVCSVVCNPDDRSDDDRTHMYTYGPPPPD

pLDDT: mean 78.88, std 13.78, range [33.81, 96.5]

Radius of gyration: 26.38 Å; chains: 1; bounding box: 70×49×67 Å

Sequence (182 aa):
MSTKIPIEELLRWRVAKAETDAPPAPRAARLLEMARPWWEIWPERFQSFVERLGGIQVAYGHAMAEPGQARTGHPVPTLIVCAVEELETSVRVLYINVRDGRLRLRFQLDAGAVQDQESFEVTFVSDKPERPLLSAAAILSLESEYCIDTELCEELAHRWEQLKVTDRMPFRLILRSDKDVG